Protein AF-A0A522ZUK0-F1 (afdb_monomer_lite)

Sequence (118 aa):
MNDASFSPAPERYRNTTWLVYGLYAAGLFTGGLITLAGLIVAYIKRPDVAGMPFAAHLTWLIRTFWLSLLGYVVGGLLAWAGIGYVILAAVSVWYLYRLIKGFIYLNDGKPLDAQAWF

Radius of gyration: 16.41 Å; chains: 1; bounding box: 36×25×59 Å

Secondary structure (DSSP, 8-state):
-------HHHHHHHH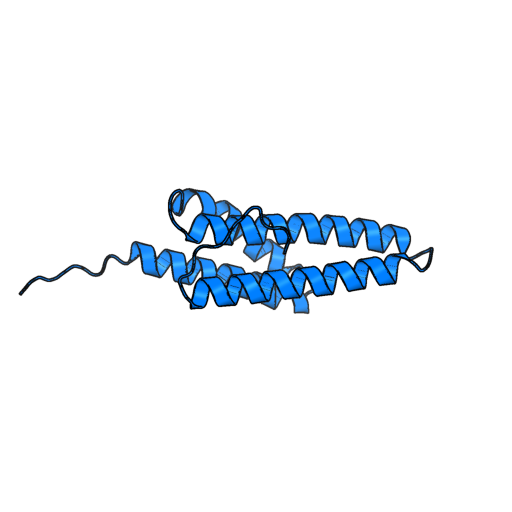HHHHHHHHHHHHHTTTTHHHHHHHHHHHHHTGGGTTSHHHHHHHHHHHHH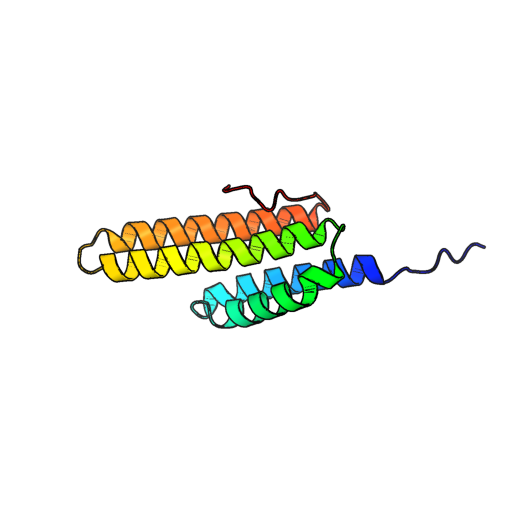HHHHHHHHHHHHTGGGSHHHHHHHHHHHHHHHHHHHHHHHHHTT----TT---

Foldseek 3Di:
DDCPDDPCLVVVLLVLLVVLLVQCVVCVVVVNPSNVVSLVSLVVCLVVQPVHLSNLSSLLSNVLVVVLVVLLVVLVVCVVVVVSVVSNVVSVVQSVVSSVVSNVCSVVVHRDHSPDSD

pLDDT: mean 90.97, std 11.18, range [45.19, 97.88]

Structure (mmCIF, N/CA/C/O backbone):
data_AF-A0A522ZUK0-F1
#
_entry.id   AF-A0A522ZUK0-F1
#
loop_
_atom_site.group_PDB
_atom_site.id
_atom_site.type_symbol
_atom_site.label_atom_id
_atom_site.label_alt_id
_atom_site.label_comp_id
_atom_site.label_asym_id
_atom_site.label_entity_id
_atom_site.label_seq_id
_atom_site.pdbx_PDB_ins_code
_atom_site.Cartn_x
_atom_site.Cartn_y
_atom_site.Cartn_z
_atom_site.occupancy
_atom_site.B_iso_or_equiv
_atom_site.auth_seq_id
_atom_site.auth_comp_id
_atom_site.auth_asym_id
_atom_site.auth_atom_id
_atom_site.pdbx_PDB_model_num
ATOM 1 N N . MET A 1 1 ? -23.389 13.422 37.144 1.00 45.19 1 MET A N 1
ATOM 2 C CA . MET A 1 1 ? -22.426 13.732 36.068 1.00 45.19 1 MET A CA 1
ATOM 3 C C . MET A 1 1 ? -22.243 12.444 35.297 1.00 45.19 1 MET A C 1
ATOM 5 O O . MET A 1 1 ? -21.772 11.493 35.897 1.00 45.19 1 MET A O 1
ATOM 9 N N . ASN A 1 2 ? -22.729 12.379 34.057 1.00 48.66 2 ASN A N 1
ATOM 10 C CA . ASN A 1 2 ? -22.616 11.174 33.239 1.00 48.66 2 ASN A CA 1
ATOM 11 C C . ASN A 1 2 ? -21.146 10.986 32.862 1.00 48.66 2 ASN A C 1
ATOM 13 O O . ASN A 1 2 ? -20.620 11.698 32.008 1.00 48.66 2 ASN A O 1
ATOM 17 N N . ASP A 1 3 ? -20.499 10.025 33.501 1.00 58.00 3 ASP A N 1
ATOM 18 C CA . ASP A 1 3 ? -19.399 9.264 32.941 1.00 58.00 3 ASP A CA 1
ATOM 19 C C . ASP A 1 3 ? -19.934 8.506 31.720 1.00 58.00 3 ASP A C 1
ATOM 21 O O . ASP A 1 3 ? -20.182 7.303 31.736 1.00 58.00 3 ASP A O 1
ATOM 25 N N . ALA A 1 4 ? -20.139 9.240 30.624 1.00 57.22 4 ALA A N 1
ATOM 26 C CA . ALA A 1 4 ? -20.160 8.665 29.291 1.00 57.22 4 ALA A CA 1
ATOM 27 C C . ALA A 1 4 ? -18.778 8.042 29.072 1.00 57.22 4 ALA A C 1
ATOM 29 O O . ALA A 1 4 ? -17.850 8.664 28.558 1.00 57.22 4 ALA A O 1
ATOM 30 N N . SER A 1 5 ? -18.655 6.840 29.623 1.00 48.75 5 SER A N 1
ATOM 31 C CA . SER A 1 5 ? -17.548 5.919 29.567 1.00 48.75 5 SER A CA 1
ATOM 32 C C . SER A 1 5 ? -16.861 6.042 28.221 1.00 48.75 5 SER A C 1
ATOM 34 O O . SER A 1 5 ? -17.468 5.847 27.167 1.00 48.75 5 SER A O 1
ATOM 36 N N . PHE A 1 6 ? -15.577 6.391 28.273 1.00 51.16 6 PHE A N 1
ATOM 37 C CA . PHE A 1 6 ? -14.630 6.095 27.212 1.00 51.16 6 PHE A CA 1
ATOM 38 C C . PHE A 1 6 ? -14.978 4.697 26.689 1.00 51.16 6 PHE A C 1
ATOM 40 O O . PHE A 1 6 ? -14.782 3.714 27.398 1.00 51.16 6 PHE A O 1
ATOM 47 N N . SER A 1 7 ? -15.559 4.593 25.496 1.00 54.75 7 SER A N 1
ATOM 48 C CA . SER A 1 7 ? -15.613 3.317 24.796 1.00 54.75 7 SER A CA 1
ATOM 49 C C . SER A 1 7 ? -14.309 3.257 24.012 1.00 54.75 7 SER A C 1
ATOM 51 O O . SER A 1 7 ? -14.206 3.906 22.972 1.00 54.75 7 SER A O 1
ATOM 53 N N . PRO A 1 8 ? -13.264 2.562 24.500 1.00 61.38 8 PRO A N 1
ATOM 54 C CA . PRO A 1 8 ? -11.952 2.565 23.856 1.00 61.38 8 PRO A CA 1
ATOM 55 C C . PRO A 1 8 ? -11.959 1.808 22.523 1.00 61.38 8 PRO A C 1
ATOM 57 O O . PRO A 1 8 ? -10.975 1.844 21.788 1.00 61.38 8 PRO A O 1
ATOM 60 N N . ALA A 1 9 ? -13.039 1.087 22.200 1.00 70.62 9 ALA A N 1
ATOM 61 C CA . ALA A 1 9 ? -13.080 0.199 21.049 1.00 70.62 9 ALA A CA 1
ATOM 62 C C . ALA A 1 9 ? -12.915 0.950 19.708 1.00 70.62 9 ALA A C 1
ATOM 64 O O . ALA A 1 9 ? -11.984 0.610 18.976 1.00 70.62 9 ALA A O 1
ATOM 65 N N . PRO A 1 10 ? -13.689 2.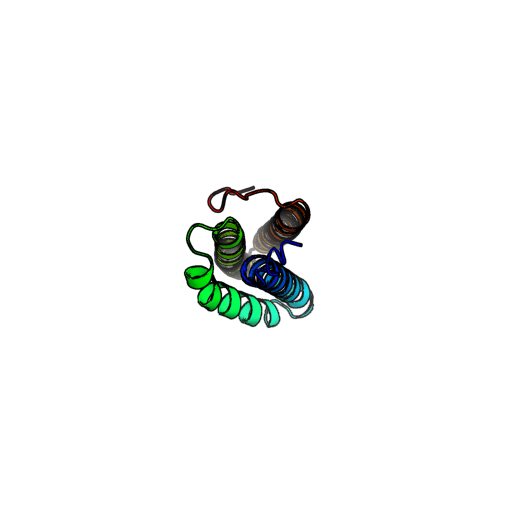009 19.379 1.00 81.19 10 PRO A N 1
ATOM 66 C CA . PRO A 1 10 ? -13.545 2.711 18.100 1.00 81.19 10 PRO A CA 1
ATOM 67 C C . PRO A 1 10 ? -12.188 3.409 17.939 1.00 81.19 10 PRO A C 1
ATOM 69 O O . PRO A 1 10 ? -11.610 3.398 16.853 1.00 81.19 10 PRO A O 1
ATOM 72 N N . GLU A 1 11 ? -11.649 3.985 19.016 1.00 86.31 11 GLU A N 1
ATOM 73 C CA . GLU A 1 11 ? -10.315 4.594 19.013 1.00 86.31 11 GLU A CA 1
ATOM 74 C C . GLU A 1 11 ? -9.217 3.546 18.803 1.00 86.31 11 GLU A C 1
ATOM 76 O O . GLU A 1 11 ? -8.349 3.723 17.948 1.00 86.31 11 GLU A O 1
ATOM 81 N N . ARG A 1 12 ? -9.282 2.413 19.511 1.00 89.06 12 ARG A N 1
ATOM 82 C CA . ARG A 1 12 ? -8.334 1.305 19.347 1.00 89.06 12 ARG A CA 1
ATOM 83 C C . ARG A 1 12 ? -8.328 0.772 17.915 1.00 89.06 12 ARG A C 1
ATOM 85 O O . ARG A 1 12 ? -7.254 0.498 17.376 1.00 89.06 12 ARG A O 1
ATOM 92 N N . TYR A 1 13 ? -9.494 0.629 17.288 1.00 92.19 13 TYR A N 1
ATOM 93 C CA . TYR A 1 13 ? -9.602 0.166 15.901 1.00 92.19 13 TYR A CA 1
ATOM 94 C C . TYR A 1 13 ? -9.075 1.193 14.899 1.00 92.19 13 TYR A C 1
ATOM 96 O O . TYR A 1 13 ? -8.373 0.821 13.954 1.00 92.19 13 TYR A O 1
ATOM 104 N N . ARG A 1 14 ? -9.312 2.487 15.143 1.00 91.06 14 ARG A N 1
ATOM 105 C CA . ARG A 1 14 ? -8.698 3.571 14.371 1.00 91.06 14 ARG A CA 1
ATOM 106 C C . ARG A 1 14 ? -7.174 3.519 14.479 1.00 91.06 14 ARG A C 1
ATOM 108 O O . ARG A 1 14 ? -6.513 3.441 13.449 1.00 91.06 14 ARG A O 1
ATOM 115 N N . ASN A 1 15 ? -6.622 3.465 15.691 1.00 93.94 15 ASN A N 1
ATOM 116 C CA . ASN A 1 15 ? -5.174 3.403 15.929 1.00 93.94 15 ASN A CA 1
ATOM 117 C C . ASN A 1 15 ? -4.545 2.146 15.313 1.00 93.94 15 ASN A C 1
ATOM 119 O O . ASN A 1 15 ? -3.460 2.203 14.742 1.00 93.94 15 ASN A O 1
ATOM 123 N N . THR A 1 16 ? -5.253 1.016 15.361 1.00 94.44 16 THR A N 1
ATOM 124 C CA . THR A 1 16 ? -4.825 -0.211 14.678 1.00 94.44 16 THR A CA 1
ATOM 125 C C . THR A 1 16 ? -4.791 -0.014 13.163 1.00 94.44 16 THR A C 1
ATOM 127 O O . THR A 1 16 ? -3.831 -0.410 12.515 1.00 94.44 16 THR A O 1
ATOM 130 N N . THR A 1 17 ? -5.802 0.630 12.582 1.00 95.06 17 THR A N 1
ATOM 131 C CA . THR A 1 17 ? -5.832 0.904 11.137 1.00 95.06 17 THR A CA 1
ATOM 132 C C . THR A 1 17 ? -4.695 1.852 10.736 1.00 95.06 17 THR A C 1
ATOM 134 O O . THR A 1 17 ? -4.009 1.593 9.750 1.00 95.06 17 THR A O 1
ATOM 137 N N . TRP A 1 18 ? -4.419 2.881 11.542 1.00 96.19 18 TRP A N 1
ATOM 138 C CA . TRP A 1 18 ? -3.254 3.760 11.390 1.00 96.19 18 TRP A CA 1
ATOM 139 C C . TRP A 1 18 ? -1.930 3.000 11.412 1.00 96.19 18 TRP A C 1
ATOM 141 O O . TRP A 1 18 ? -1.087 3.215 10.543 1.00 96.19 18 TRP A O 1
ATOM 151 N N . LEU A 1 19 ? -1.766 2.072 12.359 1.00 96.88 19 LEU A N 1
ATOM 152 C CA . LEU A 1 19 ? -0.600 1.194 12.422 1.00 96.88 19 LEU A CA 1
ATOM 153 C C . LEU A 1 19 ? -0.444 0.389 11.127 1.00 96.88 19 LEU A C 1
ATOM 155 O O . LEU A 1 19 ? 0.658 0.317 10.591 1.00 96.88 19 LEU A O 1
ATOM 159 N N . VAL A 1 20 ? -1.528 -0.184 10.594 1.00 97.50 20 VAL A N 1
ATOM 160 C CA . VAL A 1 20 ? -1.478 -0.943 9.333 1.00 97.50 20 VAL A CA 1
ATOM 161 C C . VAL A 1 20 ? -1.041 -0.046 8.168 1.00 97.50 20 VAL A C 1
ATOM 163 O O . VAL A 1 20 ? -0.161 -0.449 7.408 1.00 97.50 20 VAL A O 1
ATOM 166 N N . TYR A 1 21 ? -1.571 1.177 8.047 1.00 97.00 21 TYR A N 1
ATOM 167 C CA . TYR A 1 21 ? -1.087 2.145 7.049 1.00 97.00 21 TYR A CA 1
ATOM 168 C C . TYR A 1 21 ? 0.404 2.462 7.235 1.00 97.00 21 TYR A C 1
ATOM 170 O O . TYR A 1 21 ? 1.152 2.480 6.257 1.00 97.00 21 TYR A O 1
ATOM 178 N N . GLY A 1 22 ? 0.850 2.657 8.479 1.00 96.38 22 GLY A N 1
ATOM 179 C CA . GLY A 1 22 ? 2.255 2.888 8.814 1.00 96.38 22 GLY A CA 1
ATOM 180 C C . GLY A 1 22 ? 3.163 1.721 8.417 1.00 96.38 22 GLY A C 1
ATOM 181 O O . GLY A 1 22 ? 4.219 1.943 7.832 1.00 96.38 22 GLY A O 1
ATOM 182 N N . LEU A 1 23 ? 2.734 0.476 8.648 1.00 97.12 23 LEU A N 1
ATOM 183 C CA . LEU A 1 23 ? 3.463 -0.727 8.225 1.00 97.12 23 LEU A CA 1
ATOM 184 C C . LEU A 1 23 ? 3.553 -0.829 6.695 1.00 97.12 23 LEU A C 1
ATOM 186 O O . LEU A 1 23 ? 4.612 -1.153 6.163 1.00 97.12 23 LEU A O 1
ATOM 190 N N . TYR A 1 24 ? 2.479 -0.494 5.975 1.00 97.00 24 TYR A N 1
ATOM 191 C CA . TYR A 1 24 ? 2.500 -0.434 4.508 1.00 97.00 24 TYR A CA 1
ATOM 192 C C . TYR A 1 24 ? 3.444 0.653 3.982 1.00 97.00 24 TYR A C 1
ATOM 194 O O . TYR A 1 24 ? 4.130 0.430 2.983 1.00 97.00 24 TYR A O 1
ATOM 202 N N . ALA A 1 25 ? 3.494 1.811 4.645 1.00 95.81 25 ALA A N 1
ATOM 203 C CA . ALA A 1 25 ? 4.406 2.896 4.298 1.00 95.81 25 ALA A CA 1
ATOM 204 C C . ALA A 1 25 ? 5.868 2.521 4.584 1.00 95.81 25 ALA A C 1
ATOM 206 O O . ALA A 1 25 ? 6.722 2.689 3.720 1.00 95.81 25 ALA A O 1
ATOM 207 N N . ALA A 1 26 ? 6.156 1.936 5.749 1.00 95.12 26 ALA A N 1
ATOM 208 C CA . ALA A 1 26 ? 7.486 1.430 6.093 1.00 95.12 26 ALA A CA 1
ATOM 209 C C . ALA A 1 26 ? 7.950 0.320 5.129 1.00 95.12 26 ALA A C 1
ATOM 211 O O . ALA A 1 26 ? 9.128 0.225 4.782 1.00 95.12 26 ALA A O 1
ATOM 212 N N . GLY A 1 27 ? 7.007 -0.487 4.638 1.00 92.12 27 GLY A N 1
ATOM 213 C CA . GLY A 1 27 ? 7.235 -1.505 3.620 1.00 92.12 27 GLY A CA 1
ATOM 214 C C . GLY A 1 27 ? 7.831 -0.979 2.317 1.00 92.12 27 GLY A C 1
ATOM 215 O O . GLY A 1 27 ? 8.649 -1.673 1.716 1.00 92.12 27 GLY A O 1
ATOM 216 N N . LEU A 1 28 ? 7.527 0.261 1.924 1.00 90.38 28 LEU A N 1
ATOM 217 C CA . LEU A 1 28 ? 8.100 0.881 0.722 1.00 90.38 28 LEU A CA 1
ATOM 218 C C . LEU A 1 28 ? 9.630 0.965 0.776 1.00 90.38 28 LEU A C 1
ATOM 220 O O . LEU A 1 28 ? 10.292 0.758 -0.237 1.00 90.38 28 LEU A O 1
ATOM 224 N N . PHE A 1 29 ? 10.198 1.201 1.959 1.00 89.75 29 PHE A N 1
ATOM 225 C CA . PHE A 1 29 ? 11.646 1.341 2.151 1.00 89.75 29 PHE A CA 1
ATOM 226 C C . PHE A 1 29 ? 12.379 0.001 2.279 1.00 89.75 29 PHE A C 1
ATOM 228 O O . PHE A 1 29 ? 13.605 -0.035 2.270 1.00 89.75 29 PHE A O 1
ATOM 235 N N . THR A 1 30 ? 11.641 -1.105 2.399 1.00 88.88 30 THR A N 1
ATOM 236 C CA . THR A 1 30 ? 12.194 -2.456 2.603 1.00 88.88 30 THR A CA 1
ATOM 237 C C . THR A 1 30 ? 11.884 -3.406 1.449 1.00 88.88 30 THR A C 1
ATOM 239 O O . THR A 1 30 ? 11.985 -4.621 1.604 1.00 88.88 30 THR A O 1
ATOM 242 N N . GLY A 1 31 ? 11.460 -2.877 0.297 1.00 80.31 31 GLY A N 1
ATOM 243 C CA . GLY A 1 31 ? 11.064 -3.698 -0.852 1.00 80.31 31 GLY A CA 1
ATOM 244 C C . GLY A 1 31 ? 9.804 -4.536 -0.604 1.00 80.31 31 GLY A C 1
ATOM 245 O O . GLY A 1 31 ? 9.618 -5.570 -1.234 1.00 80.31 31 GLY A O 1
ATOM 246 N N . GLY A 1 32 ? 8.943 -4.117 0.328 1.00 84.19 32 GLY A N 1
ATOM 247 C CA . GLY A 1 32 ? 7.672 -4.773 0.641 1.00 84.19 32 GLY A CA 1
ATOM 248 C C . GLY A 1 32 ? 7.715 -5.769 1.802 1.00 84.19 32 GLY A C 1
ATOM 249 O O . GLY A 1 32 ? 6.662 -6.282 2.180 1.00 84.19 32 GLY A O 1
ATOM 250 N N . LEU A 1 33 ? 8.876 -6.014 2.423 1.00 87.88 33 LEU A N 1
ATOM 251 C CA . LEU A 1 33 ? 8.978 -6.966 3.537 1.00 87.88 33 LEU A CA 1
ATOM 252 C C . LEU A 1 33 ? 8.109 -6.545 4.733 1.00 87.88 33 LEU A C 1
ATOM 254 O O . LEU A 1 33 ? 7.331 -7.348 5.245 1.00 87.88 33 LEU A O 1
ATOM 258 N N . ILE A 1 34 ? 8.175 -5.273 5.147 1.00 92.75 34 ILE A N 1
ATOM 259 C CA . ILE A 1 34 ? 7.343 -4.772 6.259 1.00 92.75 34 ILE A CA 1
ATOM 260 C C . ILE A 1 34 ? 5.855 -4.705 5.861 1.00 92.75 34 ILE A C 1
ATOM 262 O O . ILE A 1 34 ? 4.980 -4.889 6.711 1.00 92.75 34 ILE A O 1
ATOM 266 N N . THR A 1 35 ? 5.539 -4.553 4.568 1.00 93.06 35 THR A N 1
ATOM 267 C CA . THR A 1 35 ? 4.150 -4.593 4.080 1.00 93.06 35 THR A CA 1
ATOM 268 C C . THR A 1 35 ? 3.473 -5.924 4.414 1.00 93.06 35 THR A C 1
ATOM 270 O O . THR A 1 35 ? 2.284 -5.931 4.726 1.00 93.06 35 THR A O 1
ATOM 273 N N . LEU A 1 36 ? 4.213 -7.042 4.434 1.00 95.31 36 LEU A N 1
ATOM 274 C CA . LEU A 1 36 ? 3.674 -8.351 4.827 1.00 95.31 36 LEU A CA 1
ATOM 275 C C . LEU A 1 36 ? 3.195 -8.368 6.282 1.00 95.31 36 LEU A C 1
ATOM 277 O O . LEU A 1 36 ? 2.124 -8.903 6.563 1.00 95.31 36 LEU A O 1
ATOM 281 N N . ALA A 1 37 ? 3.932 -7.741 7.201 1.00 96.25 37 ALA A N 1
ATOM 282 C CA . ALA A 1 37 ? 3.493 -7.616 8.589 1.00 96.25 37 ALA A CA 1
ATOM 283 C C . ALA A 1 37 ? 2.182 -6.818 8.677 1.00 96.25 37 ALA A C 1
ATOM 285 O O . ALA A 1 37 ? 1.232 -7.250 9.330 1.00 96.25 37 ALA A O 1
ATOM 286 N N . GLY A 1 38 ? 2.089 -5.701 7.946 1.00 96.69 38 GLY A N 1
ATOM 287 C CA . GLY A 1 38 ? 0.850 -4.929 7.830 1.00 96.69 38 GLY A CA 1
ATOM 288 C C . GLY A 1 38 ? -0.304 -5.750 7.250 1.00 96.69 38 GLY A C 1
ATOM 289 O O . GLY A 1 38 ? -1.417 -5.700 7.767 1.00 96.69 38 GLY A O 1
ATOM 290 N N . LEU A 1 39 ? -0.049 -6.541 6.206 1.00 97.88 39 LEU A N 1
ATOM 291 C CA . LEU A 1 39 ? -1.039 -7.412 5.572 1.00 97.88 39 LEU A CA 1
ATOM 292 C C . LEU A 1 39 ? -1.590 -8.451 6.553 1.00 97.88 39 LEU A C 1
ATOM 294 O O . LEU A 1 39 ? -2.805 -8.630 6.632 1.00 97.88 39 LEU A O 1
ATOM 298 N N . ILE A 1 40 ? -0.713 -9.100 7.321 1.00 97.69 40 ILE A N 1
ATOM 299 C CA . ILE A 1 40 ? -1.102 -10.078 8.343 1.00 97.69 40 ILE A CA 1
ATOM 300 C C . ILE A 1 40 ? -2.007 -9.413 9.383 1.00 97.69 40 ILE A C 1
ATOM 302 O O . ILE A 1 40 ? -3.098 -9.914 9.658 1.00 97.69 40 ILE A O 1
ATOM 306 N N . VAL A 1 41 ? -1.604 -8.251 9.910 1.00 97.62 41 VAL A N 1
ATOM 307 C CA . VAL A 1 41 ? -2.423 -7.497 10.873 1.00 97.62 41 VAL A CA 1
ATOM 308 C C . VAL A 1 41 ? -3.774 -7.124 10.262 1.00 97.62 41 VAL A C 1
ATOM 310 O O . VAL A 1 41 ? -4.797 -7.270 10.930 1.00 97.62 41 VAL A O 1
ATOM 313 N N . ALA A 1 42 ? -3.807 -6.705 8.994 1.00 97.19 42 ALA A N 1
ATOM 314 C CA . ALA A 1 42 ? -5.045 -6.365 8.304 1.00 97.19 42 ALA A CA 1
ATOM 315 C C . ALA A 1 42 ? -6.007 -7.558 8.221 1.00 97.19 42 ALA A C 1
ATOM 317 O O . ALA A 1 42 ? -7.185 -7.398 8.534 1.00 97.19 42 ALA A O 1
ATOM 318 N N . TYR A 1 43 ? -5.526 -8.754 7.867 1.00 97.69 43 TYR A N 1
ATOM 319 C CA . TYR A 1 43 ? -6.361 -9.960 7.848 1.00 97.69 43 TYR A CA 1
ATOM 320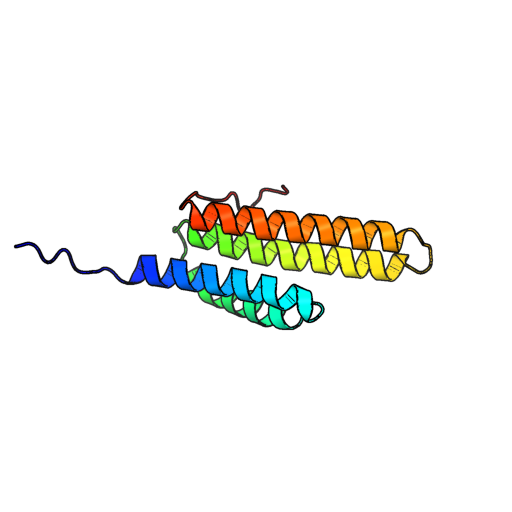 C C . TYR A 1 43 ? -6.871 -10.347 9.233 1.00 97.69 43 TYR A C 1
ATOM 322 O O . TYR A 1 43 ? -8.057 -10.639 9.373 1.00 97.69 43 TYR A O 1
ATOM 330 N N . ILE A 1 44 ? -6.001 -10.307 10.247 1.00 97.69 44 ILE A N 1
ATOM 331 C CA . ILE A 1 44 ? -6.360 -10.654 11.628 1.00 97.69 44 ILE A CA 1
ATOM 332 C C . ILE A 1 44 ? -7.416 -9.689 12.174 1.00 97.69 44 ILE A C 1
ATOM 334 O O . ILE A 1 44 ? -8.345 -10.118 12.848 1.00 97.69 44 ILE A O 1
ATOM 338 N N . LYS A 1 45 ? -7.285 -8.388 11.890 1.00 95.50 45 LYS A N 1
ATOM 339 C CA . LYS A 1 45 ? -8.142 -7.346 12.476 1.00 95.50 45 LYS A CA 1
ATOM 340 C C . LYS A 1 45 ? -9.408 -7.055 11.685 1.00 95.50 45 LYS A C 1
ATOM 342 O O . LYS A 1 45 ? -10.343 -6.498 12.248 1.00 95.50 45 LYS A O 1
ATOM 347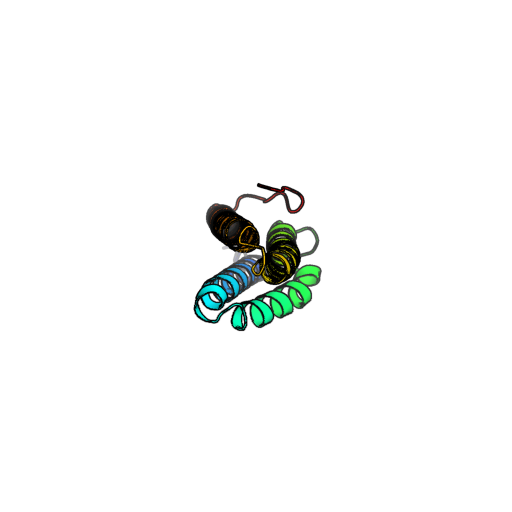 N N . ARG A 1 46 ? -9.475 -7.440 10.410 1.00 95.00 46 ARG A N 1
ATOM 348 C CA . ARG A 1 46 ? -10.660 -7.256 9.561 1.00 95.00 46 ARG A CA 1
ATOM 349 C C . ARG A 1 46 ? -11.967 -7.810 10.154 1.00 95.00 46 ARG A C 1
ATOM 351 O O . ARG A 1 46 ? -12.951 -7.076 10.070 1.00 95.00 46 ARG A O 1
ATOM 358 N N . PRO A 1 47 ? -12.036 -9.031 10.725 1.00 95.31 47 PRO A N 1
ATOM 359 C CA . PRO A 1 47 ? -13.274 -9.523 11.336 1.00 95.31 47 PRO A CA 1
ATOM 360 C C . PRO A 1 47 ? -13.693 -8.710 12.570 1.00 95.31 47 PRO A C 1
ATOM 362 O O . PRO A 1 47 ? -14.882 -8.455 12.736 1.00 95.31 47 PRO A O 1
ATOM 365 N N . ASP A 1 48 ? -12.737 -8.229 13.375 1.00 92.94 48 ASP A N 1
ATOM 366 C CA . ASP A 1 48 ? -13.004 -7.452 14.600 1.00 92.94 48 ASP A CA 1
ATOM 367 C C . ASP A 1 48 ? -13.722 -6.120 14.323 1.00 92.94 48 ASP A C 1
ATOM 369 O O . ASP A 1 48 ? -14.409 -5.580 15.189 1.00 92.94 48 ASP A O 1
ATOM 373 N N . VAL A 1 49 ? -13.552 -5.576 13.115 1.00 92.44 49 VAL A N 1
ATOM 374 C CA . VAL A 1 49 ? -14.140 -4.299 12.684 1.00 92.44 49 VAL A CA 1
ATOM 375 C C . VAL A 1 49 ? -15.251 -4.476 11.648 1.00 92.44 49 VAL A C 1
ATOM 377 O O . VAL A 1 49 ? -15.605 -3.524 10.951 1.00 92.44 49 VAL A O 1
ATOM 380 N N . ALA A 1 50 ? -15.805 -5.684 11.509 1.00 91.12 50 ALA A N 1
ATOM 381 C CA . ALA A 1 50 ? -16.910 -5.945 10.591 1.00 91.12 50 ALA A CA 1
ATOM 382 C C . ALA A 1 50 ? -18.117 -5.037 10.896 1.00 91.12 50 ALA A C 1
ATOM 384 O O . ALA A 1 50 ? -18.487 -4.829 12.049 1.00 91.12 50 ALA A O 1
ATOM 385 N N . GLY A 1 51 ? -18.714 -4.456 9.851 1.00 87.44 51 GLY A N 1
ATOM 386 C CA . GLY A 1 51 ? -19.794 -3.471 9.987 1.00 87.44 51 GLY A CA 1
ATOM 387 C C . GLY A 1 51 ? -19.336 -2.061 10.390 1.00 87.44 51 GLY A C 1
ATOM 388 O O . GLY A 1 51 ? -20.157 -1.150 10.424 1.00 87.44 51 GLY A O 1
ATOM 389 N N . MET A 1 52 ? -18.040 -1.850 10.644 1.00 91.25 52 MET A N 1
ATOM 390 C CA . MET A 1 52 ? -17.451 -0.535 10.920 1.00 91.25 52 MET A CA 1
ATOM 391 C C . MET A 1 52 ? -16.739 0.023 9.675 1.00 91.25 52 MET A C 1
ATOM 393 O O . MET A 1 52 ? -16.258 -0.751 8.841 1.00 91.25 52 MET A O 1
ATOM 397 N N . PRO A 1 53 ? -16.565 1.356 9.559 1.00 89.81 53 PRO A N 1
ATOM 398 C CA . PRO A 1 53 ? -15.841 1.962 8.435 1.00 89.81 53 PRO A CA 1
ATOM 399 C C . PRO A 1 53 ? -14.391 1.458 8.302 1.00 89.81 53 PRO A C 1
ATOM 401 O O . PRO A 1 53 ? -13.859 1.384 7.195 1.00 89.81 53 PRO A O 1
ATOM 404 N N . PHE A 1 54 ? -13.757 1.029 9.400 1.00 93.31 54 PHE A N 1
ATOM 405 C CA . PHE A 1 54 ? -12.385 0.504 9.396 1.00 93.31 54 PHE A CA 1
ATOM 406 C C . PHE A 1 54 ? -12.225 -0.789 8.578 1.00 93.31 54 PHE A C 1
ATOM 408 O O . PHE A 1 54 ? -11.166 -1.006 7.986 1.00 93.31 54 PHE A O 1
ATOM 415 N N . ALA A 1 55 ? -13.266 -1.628 8.475 1.00 93.94 55 ALA A N 1
ATOM 416 C CA . ALA A 1 55 ? -13.214 -2.840 7.651 1.00 93.94 55 ALA A CA 1
ATOM 417 C C . ALA A 1 55 ? -12.941 -2.520 6.177 1.00 93.94 55 ALA A C 1
ATOM 419 O O . ALA A 1 55 ? -12.241 -3.277 5.493 1.00 93.94 55 ALA A O 1
ATOM 420 N N . ALA A 1 56 ? -13.464 -1.391 5.691 1.00 95.12 56 ALA A N 1
ATOM 421 C CA . ALA A 1 56 ? -13.243 -0.957 4.323 1.00 95.12 56 ALA A CA 1
ATOM 422 C C . ALA A 1 56 ? -11.784 -0.541 4.092 1.00 95.12 56 ALA A C 1
ATOM 424 O O . ALA A 1 56 ? -11.192 -0.955 3.099 1.00 95.12 56 ALA A O 1
ATOM 425 N N . HIS A 1 57 ? -11.162 0.159 5.047 1.00 96.12 57 HIS A N 1
ATOM 426 C CA . HIS A 1 57 ? -9.737 0.509 4.993 1.00 96.12 57 HIS A CA 1
ATOM 427 C C . HIS A 1 57 ? -8.821 -0.722 5.005 1.00 96.12 57 HIS A C 1
ATOM 429 O O . HIS A 1 57 ? -7.891 -0.812 4.204 1.00 96.12 57 HIS A O 1
ATOM 435 N N . LEU A 1 58 ? -9.095 -1.709 5.865 1.00 96.62 58 LEU A N 1
ATOM 436 C CA . LEU A 1 58 ? -8.306 -2.945 5.888 1.00 96.62 58 LEU A CA 1
ATOM 437 C C . LEU A 1 58 ? -8.465 -3.732 4.582 1.00 96.62 58 LEU A C 1
ATOM 439 O O . LEU A 1 58 ? -7.480 -4.201 4.017 1.00 96.62 58 LEU A O 1
ATOM 443 N N . THR A 1 59 ? -9.688 -3.812 4.049 1.00 96.81 59 THR A N 1
ATOM 444 C CA . THR A 1 59 ? -9.951 -4.446 2.747 1.00 96.81 59 THR A CA 1
ATOM 445 C C . THR A 1 59 ? -9.255 -3.697 1.605 1.00 96.81 59 THR A C 1
ATOM 447 O O . THR A 1 59 ? -8.686 -4.326 0.713 1.00 96.81 59 THR A O 1
ATOM 450 N N . TRP A 1 60 ? -9.244 -2.363 1.645 1.00 97.25 60 TRP A N 1
ATOM 451 C CA . TRP A 1 60 ? -8.545 -1.512 0.685 1.00 97.25 60 TRP A CA 1
ATOM 452 C C . TRP A 1 60 ? -7.043 -1.797 0.651 1.00 97.25 60 TRP A C 1
ATOM 454 O O . TRP A 1 60 ? -6.480 -1.961 -0.433 1.00 97.25 60 TRP A O 1
ATOM 464 N N . LEU A 1 61 ? -6.402 -1.901 1.818 1.00 97.44 61 LEU A N 1
ATOM 465 C CA . LEU A 1 61 ? -4.976 -2.217 1.935 1.00 97.44 61 LEU A CA 1
ATOM 466 C C . LEU A 1 61 ? -4.668 -3.639 1.458 1.00 97.44 61 LEU A C 1
ATOM 468 O O . LEU A 1 61 ? -3.781 -3.818 0.626 1.00 97.44 61 LEU A O 1
ATOM 472 N N . ILE A 1 62 ? -5.472 -4.623 1.873 1.00 97.81 62 ILE A N 1
ATOM 473 C CA . ILE A 1 62 ? -5.358 -6.016 1.416 1.00 97.81 62 ILE A CA 1
ATOM 474 C C . ILE A 1 62 ? -5.418 -6.110 -0.117 1.00 97.81 62 ILE A C 1
ATOM 476 O O . ILE A 1 62 ? -4.580 -6.768 -0.735 1.00 97.81 62 ILE A O 1
ATOM 480 N N . ARG A 1 63 ? -6.392 -5.444 -0.753 1.00 97.31 63 ARG A N 1
ATOM 481 C CA . ARG A 1 63 ? -6.507 -5.427 -2.221 1.00 97.31 63 ARG A CA 1
ATOM 482 C C . ARG A 1 63 ? -5.326 -4.721 -2.869 1.00 97.31 63 ARG A C 1
ATOM 484 O O . ARG A 1 63 ? -4.828 -5.197 -3.883 1.00 97.31 63 ARG A O 1
ATOM 491 N N . THR A 1 64 ? -4.883 -3.611 -2.282 1.00 96.56 64 THR A N 1
ATOM 492 C CA . THR A 1 64 ? -3.733 -2.848 -2.778 1.00 96.56 64 THR A CA 1
ATOM 493 C C . THR A 1 64 ? -2.485 -3.723 -2.808 1.00 96.56 64 THR A C 1
ATOM 495 O O . THR A 1 64 ? -1.819 -3.748 -3.835 1.00 96.56 64 THR A O 1
ATOM 498 N N . PHE A 1 65 ? -2.233 -4.508 -1.754 1.00 96.81 65 PHE A N 1
ATOM 499 C CA . PHE A 1 65 ? -1.120 -5.457 -1.712 1.00 96.81 65 PHE A CA 1
ATOM 500 C C . PHE A 1 65 ? -1.198 -6.513 -2.817 1.00 96.81 65 PHE A C 1
ATOM 502 O O . PHE A 1 65 ? -0.230 -6.715 -3.540 1.00 96.81 65 PHE A O 1
ATOM 509 N N . TRP A 1 66 ? -2.336 -7.195 -2.972 1.00 97.50 66 TRP A N 1
ATOM 510 C CA . TRP A 1 66 ? -2.429 -8.286 -3.947 1.00 97.50 66 TRP A CA 1
ATOM 511 C C . TRP A 1 66 ? -2.363 -7.799 -5.393 1.00 97.50 66 TRP A C 1
ATOM 513 O O . TRP A 1 66 ? -1.715 -8.429 -6.227 1.00 97.50 66 TRP A O 1
ATOM 523 N N . LEU A 1 67 ? -3.000 -6.666 -5.689 1.00 96.38 67 LEU A N 1
ATOM 524 C CA . LEU A 1 67 ? -2.948 -6.057 -7.015 1.00 96.38 67 LEU A CA 1
ATOM 525 C C . LEU A 1 67 ? -1.546 -5.528 -7.331 1.00 96.38 67 LEU A C 1
ATOM 527 O O . LEU A 1 67 ? -1.067 -5.733 -8.446 1.00 96.38 67 LEU A O 1
ATOM 531 N N . SER A 1 68 ? -0.866 -4.900 -6.365 1.00 95.88 68 SER A N 1
ATOM 532 C CA . SER A 1 68 ? 0.509 -4.451 -6.577 1.00 95.88 68 SER A CA 1
ATOM 533 C C . SER A 1 68 ? 1.469 -5.624 -6.704 1.00 95.88 68 SER A C 1
ATOM 535 O O . SER A 1 68 ? 2.307 -5.601 -7.594 1.00 95.88 68 SER A O 1
ATOM 537 N N . LEU A 1 69 ? 1.320 -6.681 -5.899 1.00 96.12 69 LEU A N 1
ATOM 538 C CA . LEU A 1 69 ? 2.126 -7.896 -6.018 1.00 96.12 69 LEU A CA 1
ATOM 539 C C . LEU A 1 69 ? 1.975 -8.524 -7.406 1.00 96.12 69 LEU A C 1
ATOM 541 O O . LEU A 1 69 ? 2.980 -8.809 -8.051 1.00 96.12 69 LEU A O 1
ATOM 545 N N . LEU A 1 70 ? 0.741 -8.684 -7.894 1.00 97.19 70 LEU A N 1
ATOM 546 C CA . LEU A 1 70 ? 0.493 -9.190 -9.244 1.00 97.19 70 LEU A CA 1
ATOM 547 C C . LEU A 1 70 ? 1.133 -8.283 -10.304 1.00 97.19 70 LEU A C 1
ATOM 549 O O . LEU A 1 70 ? 1.830 -8.772 -11.190 1.00 97.19 70 LEU A O 1
ATOM 553 N N . GLY A 1 71 ? 0.939 -6.968 -10.191 1.00 96.81 71 GLY A N 1
ATOM 554 C CA . GLY A 1 71 ? 1.532 -5.991 -11.101 1.00 96.81 71 GLY A CA 1
ATOM 555 C C . GLY A 1 71 ? 3.063 -6.016 -11.093 1.00 96.81 71 GLY A C 1
ATOM 556 O O . GLY A 1 71 ? 3.678 -5.943 -12.153 1.00 96.81 71 GLY A O 1
ATOM 557 N N . TYR A 1 72 ? 3.683 -6.184 -9.924 1.00 96.12 72 TYR A N 1
ATOM 558 C CA . TYR A 1 72 ? 5.131 -6.301 -9.777 1.00 96.12 72 TYR A CA 1
ATOM 559 C C . TYR A 1 72 ? 5.675 -7.609 -10.344 1.00 96.12 72 TYR A C 1
ATOM 561 O O . TYR A 1 72 ? 6.706 -7.591 -11.011 1.00 96.12 72 TYR A O 1
ATOM 569 N N . VAL A 1 73 ? 4.973 -8.729 -10.151 1.00 96.69 73 VAL A N 1
ATOM 570 C CA . VAL A 1 73 ? 5.337 -10.012 -10.768 1.00 96.69 73 VAL A CA 1
ATOM 571 C C . VAL A 1 73 ? 5.264 -9.906 -12.292 1.00 96.69 73 VAL A C 1
ATOM 573 O O . VAL A 1 73 ? 6.234 -10.231 -12.971 1.00 96.69 73 VAL A O 1
ATOM 576 N N . VAL A 1 74 ? 4.162 -9.385 -12.839 1.00 97.00 74 VAL A N 1
ATOM 577 C CA . VAL A 1 74 ? 3.995 -9.202 -14.292 1.00 97.00 74 VAL A CA 1
ATOM 578 C C . VAL A 1 74 ? 5.038 -8.232 -14.852 1.00 97.00 74 VAL A C 1
ATOM 580 O O . VAL A 1 74 ? 5.690 -8.537 -15.849 1.00 97.00 74 VAL A O 1
ATOM 583 N N . GLY A 1 75 ? 5.245 -7.088 -14.198 1.00 96.81 75 GLY A N 1
ATOM 584 C CA . GLY A 1 75 ? 6.255 -6.108 -14.593 1.00 96.81 75 GLY A CA 1
ATOM 585 C C . GLY A 1 75 ? 7.677 -6.670 -14.534 1.00 96.81 75 GLY A C 1
ATOM 586 O O . GLY A 1 75 ? 8.463 -6.424 -15.443 1.00 96.81 75 GLY A O 1
ATOM 587 N N . GLY A 1 76 ? 7.997 -7.481 -13.523 1.00 96.12 76 GLY A N 1
ATOM 588 C CA . GLY A 1 76 ? 9.292 -8.150 -13.391 1.00 96.12 76 GLY A CA 1
ATOM 589 C C . GLY A 1 76 ? 9.534 -9.188 -14.489 1.00 96.12 76 GLY A C 1
ATOM 590 O O . GLY A 1 76 ? 10.608 -9.212 -15.085 1.00 96.12 76 GLY A O 1
ATOM 591 N N . LEU A 1 77 ? 8.522 -9.992 -14.826 1.00 96.44 77 LEU A N 1
ATOM 592 C CA . LEU A 1 77 ? 8.601 -10.954 -15.932 1.00 96.44 77 LEU A CA 1
ATOM 593 C C . LEU A 1 77 ? 8.760 -10.262 -17.293 1.00 96.44 77 LEU A C 1
ATOM 595 O O . LEU A 1 77 ? 9.469 -10.765 -18.160 1.00 96.44 77 LEU A O 1
ATOM 599 N N . LEU A 1 78 ? 8.140 -9.096 -17.481 1.00 95.75 78 LEU A N 1
ATOM 600 C CA . LEU A 1 78 ? 8.233 -8.312 -18.716 1.00 95.75 78 LEU A CA 1
ATOM 601 C C . LEU A 1 78 ? 9.437 -7.358 -18.751 1.00 95.75 78 LEU A C 1
ATOM 603 O O . LEU A 1 78 ? 9.646 -6.679 -19.760 1.00 95.75 78 LEU A O 1
ATOM 607 N N . ALA A 1 79 ? 10.241 -7.289 -17.684 1.00 93.06 79 ALA A N 1
ATOM 608 C CA . ALA A 1 79 ? 11.390 -6.385 -17.607 1.00 93.06 79 ALA A CA 1
ATOM 609 C C . ALA A 1 79 ? 12.444 -6.709 -18.675 1.00 93.06 79 ALA A C 1
ATOM 611 O O . ALA A 1 79 ? 13.030 -5.794 -19.249 1.00 93.06 79 ALA A O 1
ATOM 612 N N . TRP A 1 80 ? 12.601 -7.992 -19.027 1.00 90.62 80 TRP A N 1
ATOM 613 C CA . TRP A 1 80 ? 13.488 -8.445 -20.107 1.00 90.62 80 TRP A CA 1
ATOM 614 C C . TRP A 1 80 ? 13.144 -7.826 -21.469 1.00 90.62 80 TRP A C 1
ATOM 616 O O . TRP A 1 80 ? 14.028 -7.629 -22.295 1.00 90.62 80 TRP A O 1
ATOM 626 N N . ALA A 1 81 ? 11.872 -7.483 -21.692 1.00 91.69 81 ALA A N 1
ATOM 627 C CA . ALA A 1 81 ? 11.386 -6.836 -22.910 1.00 91.69 81 ALA A CA 1
ATOM 628 C C . ALA A 1 81 ? 11.375 -5.294 -22.819 1.00 91.69 81 ALA A C 1
ATOM 630 O O . ALA A 1 81 ? 10.811 -4.628 -23.685 1.00 91.69 81 ALA A O 1
ATOM 631 N N . GLY A 1 82 ? 11.926 -4.702 -21.752 1.00 90.94 82 GLY A N 1
ATOM 632 C CA . GLY A 1 82 ? 11.945 -3.256 -21.499 1.00 90.94 82 GLY A CA 1
ATOM 633 C C . GLY A 1 82 ? 10.602 -2.672 -21.034 1.00 90.94 82 GLY A C 1
ATOM 634 O O . GLY A 1 82 ? 10.573 -1.841 -20.127 1.00 90.94 82 GLY A O 1
ATOM 635 N N . ILE A 1 83 ? 9.472 -3.146 -21.569 1.00 94.25 83 ILE A N 1
ATOM 636 C CA . ILE A 1 83 ? 8.127 -2.671 -21.191 1.00 94.25 83 ILE A CA 1
ATOM 637 C C . ILE A 1 83 ? 7.795 -2.921 -19.712 1.00 94.25 83 ILE A C 1
ATOM 639 O O . ILE A 1 83 ? 7.037 -2.160 -19.106 1.00 94.25 83 ILE A O 1
ATOM 643 N N . GLY A 1 84 ? 8.403 -3.940 -19.099 1.00 95.38 84 GLY A N 1
ATOM 644 C CA . GLY A 1 84 ? 8.222 -4.238 -17.682 1.00 95.38 84 GLY A CA 1
ATOM 645 C C . GLY A 1 84 ? 8.543 -3.061 -16.764 1.00 95.38 84 GLY A C 1
ATOM 646 O O . GLY A 1 84 ? 7.808 -2.833 -15.809 1.00 95.38 84 GLY A O 1
ATOM 647 N N . TYR A 1 85 ? 9.548 -2.238 -17.083 1.00 95.69 85 TYR A N 1
ATOM 648 C CA . TYR A 1 85 ? 9.890 -1.066 -16.267 1.00 95.69 85 TYR A CA 1
ATOM 649 C C . TYR A 1 85 ? 8.759 -0.033 -16.208 1.00 95.69 85 TYR A C 1
ATOM 651 O O . TYR A 1 85 ? 8.513 0.548 -15.151 1.00 95.69 85 TYR A O 1
ATOM 659 N N . VAL A 1 86 ? 8.023 0.150 -17.309 1.00 96.88 86 VAL A N 1
ATOM 660 C CA . VAL A 1 86 ? 6.856 1.045 -17.352 1.00 96.88 86 VAL A CA 1
ATOM 661 C C . VAL A 1 86 ? 5.739 0.502 -16.465 1.00 96.88 86 VAL A C 1
ATOM 663 O O . VAL A 1 86 ? 5.129 1.255 -15.709 1.00 96.88 86 VAL A O 1
ATOM 666 N N . ILE A 1 87 ? 5.508 -0.813 -16.502 1.00 96.56 87 ILE A N 1
ATOM 667 C CA . ILE A 1 87 ? 4.512 -1.479 -15.653 1.00 96.56 87 ILE A CA 1
ATOM 668 C C . ILE A 1 87 ? 4.896 -1.338 -14.175 1.00 96.56 87 ILE A C 1
ATOM 670 O O . ILE A 1 87 ? 4.068 -0.925 -13.366 1.00 96.56 87 ILE A O 1
ATOM 674 N N . LEU A 1 88 ? 6.155 -1.611 -13.822 1.00 95.75 88 LEU A N 1
ATOM 675 C CA . LEU A 1 88 ? 6.665 -1.472 -12.454 1.00 95.75 88 LEU A CA 1
ATOM 676 C C . LEU A 1 88 ? 6.516 -0.033 -11.931 1.00 95.75 88 LEU A C 1
ATOM 678 O O . LEU A 1 88 ? 6.100 0.167 -10.785 1.00 95.75 88 LEU A O 1
ATOM 682 N N . ALA A 1 89 ? 6.806 0.969 -12.767 1.00 96.38 89 ALA A N 1
ATOM 683 C CA . ALA A 1 89 ? 6.614 2.375 -12.424 1.00 96.38 89 ALA A CA 1
ATOM 684 C C . ALA A 1 89 ? 5.127 2.712 -12.221 1.00 96.38 89 ALA A C 1
ATOM 686 O O . ALA A 1 89 ? 4.765 3.283 -11.190 1.00 96.38 89 ALA A O 1
ATOM 687 N N . ALA A 1 90 ? 4.255 2.304 -13.148 1.00 97.00 90 ALA A N 1
ATOM 688 C CA . ALA A 1 90 ? 2.816 2.550 -13.062 1.00 97.00 90 ALA A CA 1
ATOM 689 C C . ALA A 1 90 ? 2.193 1.915 -11.807 1.00 97.00 90 ALA A C 1
ATOM 691 O O . ALA A 1 90 ? 1.447 2.576 -11.085 1.00 97.00 90 ALA A O 1
ATOM 692 N N . VAL A 1 91 ? 2.550 0.663 -11.500 1.00 96.88 91 VAL A N 1
ATOM 693 C CA . VAL A 1 91 ? 2.093 -0.048 -10.296 1.00 96.88 91 VAL A CA 1
ATOM 694 C C . VAL A 1 91 ? 2.582 0.648 -9.025 1.00 96.88 91 VAL A C 1
ATOM 696 O O . VAL A 1 91 ? 1.815 0.775 -8.072 1.00 96.88 91 VAL A O 1
ATOM 699 N N . SER A 1 92 ? 3.817 1.159 -9.014 1.00 95.06 92 SER A N 1
ATOM 700 C CA . SER A 1 92 ? 4.361 1.890 -7.861 1.00 95.06 92 SER A CA 1
ATOM 701 C C . SER A 1 92 ? 3.637 3.209 -7.611 1.00 95.06 92 SER A C 1
ATOM 703 O O . SER A 1 92 ? 3.254 3.497 -6.477 1.00 95.06 92 SER A O 1
ATOM 705 N N . VAL A 1 93 ? 3.382 3.989 -8.665 1.00 97.00 93 VAL A N 1
ATOM 706 C CA . VAL A 1 93 ? 2.601 5.232 -8.565 1.00 97.00 93 VAL A CA 1
ATOM 707 C C . VAL A 1 93 ? 1.179 4.935 -8.089 1.00 97.00 93 VAL A C 1
ATOM 709 O O . VAL A 1 93 ? 0.675 5.603 -7.185 1.00 97.00 93 VAL A O 1
ATOM 712 N N . TRP A 1 94 ? 0.548 3.897 -8.640 1.00 97.12 94 TRP A N 1
ATOM 713 C CA . TRP A 1 94 ? -0.788 3.463 -8.236 1.00 97.12 94 TRP A CA 1
ATOM 714 C C . TRP A 1 94 ? -0.842 3.023 -6.763 1.00 97.12 94 TRP A C 1
ATOM 716 O O . TRP A 1 94 ? -1.745 3.439 -6.033 1.00 97.12 94 TRP A O 1
ATOM 726 N N . TYR A 1 95 ? 0.145 2.252 -6.293 1.00 96.50 95 TYR A N 1
ATOM 727 C CA . TYR A 1 95 ? 0.254 1.841 -4.891 1.00 96.50 95 TYR A CA 1
ATOM 728 C C . TYR A 1 95 ? 0.378 3.054 -3.958 1.00 96.50 95 TYR A C 1
ATOM 730 O O . TYR A 1 95 ? -0.366 3.152 -2.979 1.00 96.50 95 TYR A O 1
ATOM 738 N N . LEU A 1 96 ? 1.270 4.002 -4.275 1.00 96.38 96 LEU A N 1
ATOM 739 C CA . LEU A 1 96 ? 1.465 5.223 -3.485 1.00 96.38 96 LEU A CA 1
ATOM 740 C C . LEU A 1 96 ? 0.186 6.049 -3.398 1.00 96.38 96 LEU A C 1
ATOM 742 O O . LEU A 1 96 ? -0.225 6.442 -2.306 1.00 96.38 96 LEU A O 1
ATOM 746 N N . TYR A 1 97 ? -0.470 6.268 -4.535 1.00 97.12 97 TYR A N 1
ATOM 747 C CA . TYR A 1 97 ? -1.731 6.992 -4.587 1.00 97.12 97 TYR A CA 1
ATOM 748 C C . TYR A 1 97 ? -2.788 6.356 -3.672 1.00 97.12 97 TYR A C 1
ATOM 750 O O . TYR A 1 97 ? -3.394 7.050 -2.854 1.00 97.12 97 TYR A O 1
ATOM 758 N N . ARG A 1 98 ? -2.974 5.032 -3.743 1.00 96.38 98 ARG A N 1
ATOM 759 C CA . ARG A 1 98 ? -3.956 4.329 -2.903 1.00 96.38 98 ARG A CA 1
ATOM 760 C C . ARG A 1 98 ? -3.607 4.357 -1.427 1.00 96.38 98 ARG A C 1
ATOM 762 O O . ARG A 1 98 ? -4.516 4.436 -0.595 1.00 96.38 98 ARG A O 1
ATOM 769 N N . LEU A 1 99 ? -2.320 4.286 -1.100 1.00 96.69 99 LEU A N 1
ATOM 770 C CA . LEU A 1 99 ? -1.849 4.381 0.273 1.00 96.69 99 LEU A CA 1
ATOM 771 C C . LEU A 1 99 ? -2.159 5.767 0.853 1.00 96.69 99 LEU A C 1
ATOM 773 O O . LEU A 1 99 ? -2.799 5.856 1.899 1.00 96.69 99 LEU A O 1
ATOM 777 N N . ILE A 1 100 ? -1.789 6.831 0.133 1.00 96.88 100 ILE A N 1
ATOM 778 C CA . ILE A 1 100 ? -2.000 8.228 0.541 1.00 96.88 100 ILE A CA 1
ATOM 779 C C . ILE A 1 100 ? -3.493 8.552 0.631 1.00 96.88 100 ILE A C 1
ATOM 781 O O . ILE A 1 100 ? -3.948 9.079 1.644 1.00 96.88 100 ILE A O 1
ATOM 785 N N . LYS A 1 101 ? -4.282 8.197 -0.391 1.00 95.75 101 LYS A N 1
ATOM 786 C CA . LYS A 1 101 ? -5.735 8.420 -0.394 1.00 95.75 101 LYS A CA 1
ATOM 787 C C . LYS A 1 101 ? -6.397 7.752 0.806 1.00 95.75 101 LYS A C 1
ATOM 789 O O . LYS A 1 101 ? -7.173 8.386 1.516 1.00 95.75 101 LYS A O 1
ATOM 794 N N . GLY A 1 102 ? -6.076 6.480 1.040 1.00 95.25 102 GLY A N 1
ATOM 795 C CA . GLY A 1 102 ? -6.655 5.724 2.141 1.00 95.25 102 GLY A CA 1
ATOM 796 C C . GLY A 1 102 ? -6.303 6.292 3.511 1.00 95.25 102 GLY A C 1
ATOM 797 O O . GLY A 1 102 ? -7.165 6.376 4.383 1.00 95.25 102 GLY A O 1
ATOM 798 N N . PHE A 1 103 ? -5.058 6.732 3.665 1.00 95.50 103 PHE A N 1
ATOM 799 C CA . PHE A 1 103 ? -4.565 7.379 4.871 1.00 95.50 103 PHE A CA 1
ATOM 800 C C . PHE A 1 103 ? -5.287 8.703 5.155 1.00 95.50 103 PHE A C 1
ATOM 802 O O . PHE A 1 103 ? -5.770 8.908 6.265 1.00 95.50 103 PHE A O 1
ATOM 809 N N . ILE A 1 104 ? -5.437 9.568 4.144 1.00 95.38 104 ILE A N 1
ATOM 810 C CA . ILE A 1 104 ? -6.156 10.846 4.279 1.00 95.38 104 ILE A CA 1
ATOM 811 C C . ILE A 1 104 ? -7.620 10.604 4.658 1.00 95.38 104 ILE A C 1
ATOM 813 O O . ILE A 1 104 ? -8.137 11.251 5.560 1.00 95.38 104 ILE A O 1
ATOM 817 N N . TYR A 1 105 ? -8.287 9.639 4.026 1.00 94.56 105 TYR A N 1
ATOM 818 C CA . TYR A 1 105 ? -9.683 9.323 4.345 1.00 94.56 105 TYR A CA 1
ATOM 819 C C . TYR A 1 105 ? -9.848 8.816 5.779 1.00 94.56 105 TYR A C 1
ATOM 821 O O . TYR A 1 105 ? -10.796 9.211 6.455 1.00 94.56 105 TYR A O 1
ATOM 829 N N . LEU A 1 106 ? -8.912 7.989 6.260 1.00 93.38 106 LEU A N 1
ATOM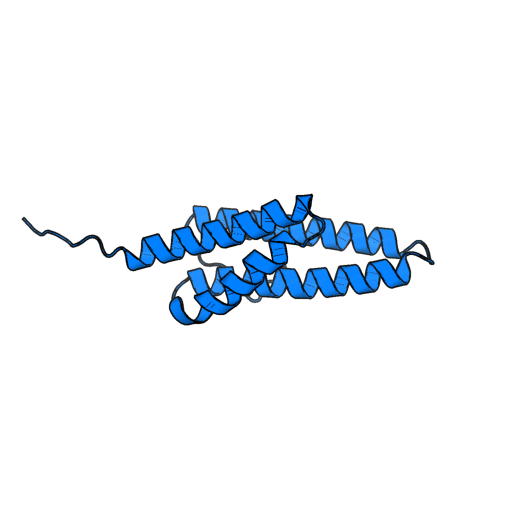 830 C CA . LEU A 1 106 ? -8.915 7.531 7.648 1.00 93.38 106 LEU A CA 1
ATOM 831 C C . LEU A 1 106 ? -8.727 8.705 8.618 1.00 93.38 106 LEU A C 1
ATOM 833 O O . LEU A 1 106 ? -9.408 8.765 9.642 1.00 93.38 106 LEU A O 1
ATOM 837 N N . ASN A 1 107 ? -7.824 9.632 8.289 1.00 92.88 107 ASN A N 1
ATOM 838 C CA . ASN A 1 107 ? -7.576 10.843 9.067 1.00 92.88 107 ASN A CA 1
ATOM 839 C C . ASN A 1 107 ? -8.795 11.766 9.121 1.00 92.88 107 ASN A C 1
ATOM 841 O O . ASN A 1 107 ? -9.136 12.278 10.183 1.00 92.88 107 ASN A O 1
ATOM 845 N N . ASP A 1 108 ? -9.488 11.911 7.997 1.00 92.81 108 ASP A N 1
ATOM 846 C CA . ASP A 1 108 ? -10.699 12.720 7.879 1.00 92.81 108 ASP A CA 1
ATOM 847 C C . ASP A 1 108 ? -11.945 12.032 8.470 1.00 92.81 108 ASP A C 1
ATOM 849 O O . ASP A 1 108 ? -13.034 12.605 8.442 1.00 92.81 108 ASP A O 1
ATOM 853 N N . GLY A 1 109 ? -11.827 10.790 8.956 1.00 88.94 109 GLY A N 1
ATOM 854 C CA . GLY A 1 109 ? -12.963 9.998 9.437 1.00 88.94 109 GLY A CA 1
ATOM 855 C C . GLY A 1 109 ? -13.984 9.656 8.345 1.00 88.94 109 GLY A C 1
ATOM 856 O O . GLY A 1 109 ? -15.144 9.380 8.652 1.00 88.94 109 GLY A O 1
ATOM 857 N N . LYS A 1 110 ? -13.577 9.689 7.072 1.00 88.81 110 LYS A N 1
ATOM 858 C CA . LYS A 1 110 ? -14.449 9.428 5.922 1.00 88.81 110 LYS A CA 1
ATOM 859 C C . LYS A 1 110 ? -14.493 7.932 5.607 1.00 88.81 110 LYS A C 1
ATOM 861 O O . LYS A 1 110 ? -13.448 7.281 5.607 1.00 88.81 110 LYS A O 1
ATOM 866 N N . PRO A 1 111 ? -15.674 7.379 5.281 1.00 87.19 111 PRO A N 1
ATOM 867 C CA . PRO A 1 111 ? -15.764 6.015 4.791 1.00 87.19 111 PRO A CA 1
ATOM 868 C C . PRO A 1 111 ? -15.066 5.901 3.436 1.00 87.19 111 PRO A C 1
ATOM 870 O O . PRO A 1 111 ? -15.046 6.841 2.639 1.00 87.19 111 PRO A O 1
ATOM 873 N N . LEU A 1 112 ? -14.511 4.725 3.175 1.00 89.56 112 LEU A N 1
ATOM 874 C CA . LEU A 1 112 ? -13.771 4.441 1.960 1.00 89.56 112 LEU A CA 1
ATOM 875 C C . LEU A 1 112 ? -14.469 3.327 1.184 1.00 89.56 112 LEU A C 1
ATOM 877 O O . LEU A 1 112 ? -14.904 2.342 1.775 1.00 89.56 112 LEU A O 1
ATOM 881 N N . ASP A 1 113 ? -14.579 3.471 -0.134 1.00 92.44 113 ASP A N 1
ATOM 882 C CA . ASP A 1 113 ? -15.075 2.389 -0.981 1.00 92.44 113 ASP A CA 1
ATOM 883 C C . ASP A 1 113 ? -13.963 1.349 -1.166 1.00 92.44 113 ASP A C 1
ATOM 885 O O . ASP A 1 113 ? -12.998 1.562 -1.902 1.00 92.44 113 ASP A O 1
ATOM 889 N N . ALA A 1 114 ? -14.091 0.210 -0.484 1.00 88.06 114 ALA A N 1
ATOM 890 C CA . ALA A 1 114 ? -13.102 -0.855 -0.542 1.00 88.06 114 ALA A CA 1
ATOM 891 C C . ALA A 1 114 ? -12.945 -1.449 -1.950 1.00 88.06 114 ALA A C 1
ATOM 893 O O . ALA A 1 114 ? -11.905 -2.054 -2.221 1.00 88.06 114 ALA A O 1
ATOM 894 N N . GLN A 1 115 ? -13.944 -1.298 -2.826 1.00 89.62 115 GLN A N 1
ATOM 895 C CA . GLN A 1 115 ? -14.007 -1.832 -4.184 1.00 89.62 115 GLN A CA 1
ATOM 896 C C . GLN A 1 115 ? -13.439 -0.861 -5.222 1.00 89.62 115 GLN A C 1
ATOM 898 O O . GLN A 1 115 ? -12.955 -1.326 -6.262 1.00 89.62 115 GLN A O 1
ATOM 903 N N . ALA A 1 116 ? -13.385 0.438 -4.920 1.00 88.81 116 ALA A N 1
ATOM 904 C CA . ALA A 1 116 ? -12.862 1.440 -5.837 1.00 88.81 116 ALA A CA 1
ATOM 905 C C . ALA A 1 116 ? -11.433 1.106 -6.296 1.00 88.81 116 ALA A C 1
ATOM 907 O O . ALA A 1 116 ? -10.606 0.579 -5.542 1.00 88.81 116 ALA A O 1
ATOM 908 N N . TRP A 1 117 ? -11.163 1.376 -7.572 1.00 81.56 117 TRP A N 1
ATOM 909 C CA . TRP A 1 117 ? -9.871 1.149 -8.231 1.00 81.56 117 TRP A CA 1
ATOM 910 C C . TRP A 1 117 ? -8.931 2.348 -8.116 1.00 81.56 117 TRP A C 1
ATOM 912 O O . TRP A 1 117 ? -7.712 2.162 -8.021 1.00 81.56 117 TRP A O 1
ATOM 922 N N . PHE A 1 118 ? -9.512 3.544 -8.039 1.00 82.06 118 PHE A N 1
ATOM 923 C CA . PHE A 1 118 ? -8.825 4.798 -7.794 1.00 82.06 118 PHE A CA 1
ATOM 924 C C . PHE A 1 118 ? -9.379 5.420 -6.520 1.00 82.06 118 PHE A C 1
ATOM 926 O O . PHE A 1 118 ? -10.613 5.536 -6.380 1.00 82.06 118 PHE A O 1
#